Protein AF-A0A9X3K3A0-F1 (afdb_monomer)

Foldseek 3Di:
DVVVLVVVLVVQVVCLVVVLVVVCVVVPPALQSLLVSLLVLLVSCVSVVHDADDDDDPCNLVDDDDDDDDDCDDPCCSNHVSNVDDGRD

Secondary structure (DSSP, 8-state):
-HHHHHHHHHHHHHHHHHHHHHHHHHSTT-TTHHHHHHHHHHTTTTTTTPPPP----GGGGG--S--------STTHHHHGGGGPPTT-

Mean predicted aligned error: 3.38 Å

Solvent-accessible surface area (backbone atoms only — not comparable to full-atom values): 5464 Å² total; per-residue (Å²): 110,69,68,61,42,50,52,53,52,52,56,49,51,53,52,50,50,55,53,46,53,57,51,40,71,80,44,69,92,50,43,46,50,56,22,51,54,26,40,57,42,20,65,46,23,61,71,76,71,45,83,85,86,84,88,75,65,88,63,60,85,74,58,72,97,79,82,90,84,77,86,89,88,57,84,62,46,57,30,50,60,28,60,68,52,51,84,63,79

Sequence (89 aa):
LFILRLIIVVIYSILLSILGCIYCLFSPRNPKHVATFGHMFARLAPVLGITLEKRIPPEAAHYGNCIYIANHQNNYDMVTVSSMVQPRT

pLDDT: mean 93.36, std 3.74, range [73.12, 97.75]

Structure (mmCIF, N/CA/C/O backbone):
data_AF-A0A9X3K3A0-F1
#
_entry.id   AF-A0A9X3K3A0-F1
#
loop_
_atom_site.group_PDB
_atom_site.id
_atom_site.type_symbol
_atom_site.label_atom_id
_atom_site.label_alt_id
_atom_site.label_comp_id
_atom_site.label_asym_id
_atom_site.label_entity_id
_atom_site.label_seq_id
_atom_site.pdbx_PDB_ins_code
_atom_site.Cartn_x
_atom_site.Cartn_y
_atom_site.Cartn_z
_atom_site.occupancy
_atom_site.B_iso_or_equiv
_atom_site.auth_seq_id
_atom_site.auth_comp_id
_atom_site.auth_asym_id
_atom_site.auth_atom_id
_atom_site.pdbx_PDB_model_num
ATOM 1 N N . LEU A 1 1 ? -9.305 3.864 22.654 1.00 86.06 1 LEU A N 1
ATOM 2 C CA . LEU A 1 1 ? -8.844 2.990 21.544 1.00 86.06 1 LEU A CA 1
ATOM 3 C C . LEU A 1 1 ? -8.632 3.751 20.231 1.00 86.06 1 LEU A C 1
ATOM 5 O O . LEU A 1 1 ? -7.559 3.628 19.658 1.00 86.06 1 LEU A O 1
ATOM 9 N N . PHE A 1 2 ? -9.600 4.557 19.773 1.00 90.38 2 PHE A N 1
ATOM 10 C CA . PHE A 1 2 ? -9.477 5.345 18.534 1.00 90.38 2 PHE A CA 1
ATOM 11 C C . PHE A 1 2 ? -8.231 6.249 18.494 1.00 90.38 2 PHE A C 1
ATOM 13 O O . PHE A 1 2 ? -7.431 6.141 17.572 1.00 90.38 2 PHE A O 1
ATOM 20 N N . ILE A 1 3 ? -8.017 7.062 19.535 1.00 93.56 3 ILE A N 1
ATOM 21 C CA . ILE A 1 3 ? -6.869 7.984 19.627 1.00 93.56 3 ILE A CA 1
ATOM 22 C C . ILE A 1 3 ? -5.533 7.233 19.516 1.00 93.56 3 ILE A C 1
ATOM 24 O O . ILE A 1 3 ? -4.634 7.673 18.811 1.00 93.56 3 ILE A O 1
ATOM 28 N N . LEU A 1 4 ? -5.419 6.062 20.149 1.00 95.06 4 LEU A N 1
ATOM 29 C CA . LEU A 1 4 ? -4.213 5.237 20.070 1.00 95.06 4 LEU A CA 1
ATOM 30 C C . LEU A 1 4 ? -3.946 4.759 18.634 1.00 95.06 4 LEU A C 1
ATOM 32 O O . LEU A 1 4 ? -2.825 4.880 18.151 1.00 95.06 4 LEU A O 1
ATOM 36 N N . ARG A 1 5 ? -4.975 4.254 17.936 1.00 94.06 5 ARG A N 1
ATOM 37 C CA . ARG A 1 5 ? -4.859 3.840 16.526 1.00 94.06 5 ARG A CA 1
ATOM 38 C C . ARG A 1 5 ? -4.442 5.008 15.637 1.00 94.06 5 ARG A C 1
ATOM 40 O O . ARG A 1 5 ? -3.564 4.839 14.799 1.00 94.06 5 ARG A O 1
ATOM 47 N N . LEU A 1 6 ? -5.028 6.185 15.857 1.00 93.69 6 LEU A N 1
ATOM 48 C CA . LEU A 1 6 ? -4.680 7.403 15.129 1.00 93.69 6 LEU A CA 1
ATOM 49 C C . LEU A 1 6 ? -3.204 7.773 15.327 1.00 93.69 6 LEU A C 1
ATOM 51 O O . LEU A 1 6 ? -2.502 7.988 14.345 1.00 93.69 6 LEU A O 1
ATOM 55 N N . ILE A 1 7 ? -2.719 7.784 16.572 1.00 96.38 7 ILE A N 1
ATOM 56 C CA . ILE A 1 7 ? -1.310 8.070 16.885 1.00 96.38 7 ILE A CA 1
ATOM 57 C C . ILE A 1 7 ? -0.381 7.081 16.167 1.00 96.38 7 ILE A C 1
ATOM 59 O O . ILE A 1 7 ? 0.582 7.505 15.530 1.00 96.38 7 ILE A O 1
ATOM 63 N N . ILE A 1 8 ? -0.692 5.780 16.211 1.00 95.75 8 ILE A N 1
ATOM 64 C CA . ILE A 1 8 ? 0.094 4.741 15.528 1.00 95.75 8 ILE A CA 1
ATOM 65 C C . ILE A 1 8 ? 0.148 5.003 14.019 1.00 95.75 8 ILE A C 1
ATOM 67 O O . ILE A 1 8 ? 1.232 5.004 13.439 1.00 95.75 8 ILE A O 1
ATOM 71 N N . VAL A 1 9 ? -1.002 5.255 13.387 1.00 95.50 9 VAL A N 1
ATOM 72 C CA . VAL A 1 9 ? -1.096 5.510 11.941 1.00 95.50 9 VAL A CA 1
ATOM 73 C C . VAL A 1 9 ? -0.302 6.754 11.546 1.00 95.50 9 VAL A C 1
ATOM 75 O O . VAL A 1 9 ? 0.444 6.709 10.569 1.00 95.50 9 VAL A O 1
ATOM 78 N N . VAL A 1 10 ? -0.417 7.847 12.303 1.00 96.06 10 VAL A N 1
ATOM 79 C CA . VAL A 1 10 ? 0.285 9.104 12.010 1.00 96.06 10 VAL A CA 1
ATOM 80 C C . VAL A 1 10 ? 1.797 8.925 12.124 1.00 96.06 10 VAL A C 1
ATOM 82 O O . VAL A 1 10 ? 2.515 9.231 11.172 1.00 96.06 10 VAL A O 1
ATOM 85 N N . ILE A 1 11 ? 2.285 8.377 13.242 1.00 97.50 11 ILE A N 1
ATOM 86 C CA . ILE A 1 11 ? 3.723 8.150 13.450 1.00 97.50 11 ILE A CA 1
ATOM 87 C C . ILE A 1 11 ? 4.273 7.220 12.366 1.00 97.50 11 ILE A C 1
ATOM 89 O O . ILE A 1 11 ? 5.296 7.526 11.755 1.00 97.50 11 ILE A O 1
ATOM 93 N N . TYR A 1 12 ? 3.574 6.119 12.079 1.00 97.00 12 TYR A N 1
ATOM 94 C CA . TYR A 1 12 ? 3.982 5.181 11.037 1.00 97.00 12 TYR A CA 1
ATOM 95 C C . TYR A 1 12 ? 4.071 5.856 9.665 1.00 97.00 12 TYR A C 1
ATOM 97 O O . TYR A 1 12 ? 5.058 5.675 8.958 1.00 97.00 12 TYR A O 1
ATOM 105 N N . SER A 1 13 ? 3.072 6.664 9.300 1.00 95.62 13 SER A N 1
ATOM 106 C CA . SER A 1 13 ? 3.015 7.342 7.998 1.00 95.62 13 SER A CA 1
ATOM 107 C C . SER A 1 13 ? 4.148 8.355 7.826 1.00 95.62 13 SER A C 1
ATOM 109 O O . SER A 1 13 ? 4.755 8.424 6.757 1.00 95.62 13 SER A O 1
ATOM 111 N N . ILE A 1 14 ? 4.474 9.110 8.881 1.00 97.38 14 ILE A N 1
ATOM 112 C CA . ILE A 1 14 ? 5.597 10.058 8.876 1.00 97.38 14 ILE A CA 1
ATOM 113 C C . ILE A 1 14 ? 6.921 9.309 8.711 1.00 97.38 14 ILE A C 1
ATOM 115 O O . ILE A 1 14 ? 7.710 9.645 7.828 1.00 97.38 14 ILE A O 1
ATOM 119 N N . LEU A 1 15 ? 7.149 8.267 9.517 1.00 97.75 15 LEU A N 1
ATOM 120 C CA . LEU A 1 15 ? 8.371 7.466 9.436 1.00 97.75 15 LEU A CA 1
ATOM 121 C C . LEU A 1 15 ? 8.521 6.818 8.059 1.00 97.75 15 LEU A C 1
ATOM 123 O O . LEU A 1 15 ? 9.591 6.897 7.461 1.00 97.75 15 LEU A O 1
ATOM 127 N N . LEU A 1 16 ? 7.445 6.234 7.529 1.00 96.75 16 LEU A N 1
ATOM 128 C CA . LEU A 1 16 ? 7.433 5.628 6.203 1.00 96.75 16 LEU A CA 1
ATOM 129 C C . LEU A 1 16 ? 7.756 6.649 5.110 1.00 96.75 16 LEU A C 1
ATOM 131 O O . LEU A 1 16 ? 8.515 6.336 4.199 1.00 96.75 16 LEU A O 1
ATOM 135 N N . SER A 1 17 ? 7.226 7.868 5.213 1.00 95.75 17 SER A N 1
ATOM 136 C CA . SER A 1 17 ? 7.472 8.924 4.228 1.00 95.75 17 SER A CA 1
ATOM 137 C C . SER A 1 17 ? 8.929 9.387 4.253 1.00 95.75 17 SER A C 1
ATOM 139 O O . SER A 1 17 ? 9.570 9.455 3.209 1.00 95.75 17 SER A O 1
ATOM 141 N N . ILE A 1 18 ? 9.488 9.648 5.440 1.00 97.75 18 ILE A N 1
ATOM 142 C CA . ILE A 1 18 ? 10.881 10.097 5.586 1.00 97.75 18 ILE A CA 1
ATOM 143 C C . ILE A 1 18 ? 11.848 8.997 5.134 1.00 97.75 18 ILE A C 1
ATOM 145 O O . ILE A 1 18 ? 12.711 9.236 4.288 1.00 97.75 18 ILE A O 1
ATOM 149 N N . LEU A 1 19 ? 11.687 7.778 5.656 1.00 96.75 19 LEU A N 1
ATOM 150 C CA . LEU A 1 19 ? 12.546 6.645 5.310 1.00 96.75 19 LEU A CA 1
ATOM 151 C C . LEU A 1 19 ? 12.379 6.235 3.846 1.00 96.75 19 LEU A C 1
ATOM 153 O O . LEU A 1 19 ? 13.360 5.886 3.196 1.00 96.75 19 LEU A O 1
ATOM 157 N N . GLY A 1 20 ? 11.159 6.309 3.312 1.00 95.31 20 GLY A N 1
ATOM 158 C CA . GLY A 1 20 ? 10.865 6.036 1.911 1.00 95.31 20 GLY A CA 1
ATOM 159 C C . GLY A 1 20 ? 11.538 7.035 0.977 1.00 95.31 20 GLY A C 1
ATOM 160 O O . GLY A 1 20 ? 12.189 6.620 0.022 1.00 95.31 20 GLY A O 1
ATOM 161 N N . CYS A 1 2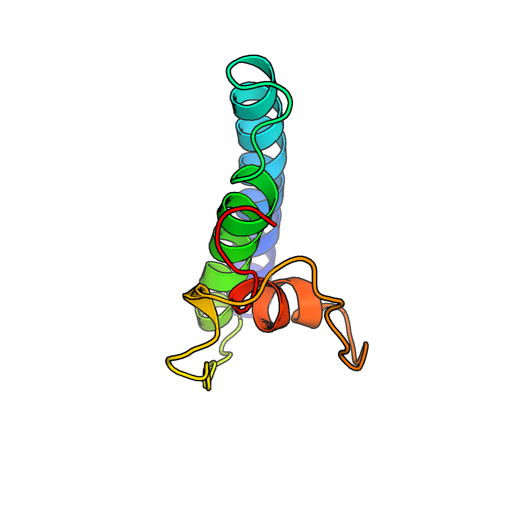1 ? 11.482 8.333 1.290 1.00 95.50 21 CYS A N 1
ATOM 162 C CA . CYS A 1 21 ? 12.229 9.355 0.557 1.00 95.50 21 CYS A CA 1
ATOM 163 C C . CYS A 1 21 ? 13.733 9.065 0.573 1.00 95.50 21 CYS A C 1
ATOM 165 O O . CYS A 1 21 ? 14.353 9.042 -0.488 1.00 95.50 21 CYS A O 1
ATOM 167 N N . ILE A 1 22 ? 14.306 8.773 1.746 1.00 96.06 22 ILE A N 1
ATOM 168 C CA . ILE A 1 22 ? 15.725 8.412 1.875 1.00 96.06 22 ILE A CA 1
ATOM 169 C C . ILE A 1 22 ? 16.050 7.178 1.021 1.00 96.06 22 ILE A C 1
ATOM 171 O O . ILE A 1 22 ? 17.007 7.194 0.254 1.00 96.06 22 ILE A O 1
ATOM 175 N N . TYR A 1 23 ? 15.234 6.125 1.090 1.00 94.69 23 TYR A N 1
ATOM 176 C CA . TYR A 1 23 ? 15.413 4.907 0.297 1.00 94.69 23 TYR A CA 1
ATOM 177 C C . TYR A 1 23 ? 15.363 5.177 -1.216 1.00 94.69 23 TYR A C 1
ATOM 179 O O . TYR A 1 23 ? 16.201 4.677 -1.969 1.00 94.69 23 TYR A O 1
ATOM 187 N N . CYS A 1 24 ? 14.425 6.012 -1.666 1.00 94.62 24 CYS A N 1
ATOM 188 C CA . CYS A 1 24 ? 14.299 6.409 -3.066 1.00 94.62 24 CYS A CA 1
ATOM 189 C C . CYS A 1 24 ? 15.533 7.156 -3.587 1.00 94.62 24 CYS A C 1
ATOM 191 O O . CYS A 1 24 ? 15.849 7.021 -4.769 1.00 94.62 24 CYS A O 1
ATOM 193 N N . LEU A 1 25 ? 16.251 7.895 -2.732 1.00 95.56 25 LEU A N 1
ATOM 194 C CA . LEU A 1 25 ? 17.500 8.562 -3.119 1.00 95.56 25 LEU A CA 1
ATOM 195 C C . LEU A 1 25 ? 18.604 7.557 -3.479 1.00 95.56 25 LEU A C 1
ATOM 197 O O . LEU A 1 25 ? 19.380 7.814 -4.395 1.00 95.56 25 LEU A O 1
ATOM 201 N N . PHE A 1 26 ? 18.642 6.395 -2.822 1.00 96.19 26 PHE A N 1
ATOM 202 C CA . PHE A 1 26 ? 19.608 5.329 -3.121 1.00 96.19 26 PHE A CA 1
ATOM 203 C C . PHE A 1 26 ? 19.175 4.407 -4.272 1.00 96.19 26 PHE A C 1
ATOM 205 O O . PHE A 1 26 ? 19.989 3.653 -4.800 1.00 96.19 26 PHE A O 1
ATOM 212 N N . SER A 1 27 ? 17.904 4.449 -4.682 1.00 93.56 27 SER A N 1
ATOM 213 C CA . SER A 1 27 ? 17.369 3.652 -5.793 1.00 93.56 27 SER A CA 1
ATOM 214 C C . SER A 1 27 ? 16.467 4.513 -6.687 1.00 93.56 27 SER A C 1
ATOM 216 O O . SER A 1 27 ? 15.247 4.320 -6.720 1.00 93.56 27 SER A O 1
ATOM 218 N N . PRO A 1 28 ? 17.028 5.506 -7.398 1.00 92.81 28 PRO A N 1
ATOM 219 C CA . PRO A 1 28 ? 16.229 6.445 -8.173 1.00 92.81 28 PRO A CA 1
ATOM 220 C C . PRO A 1 28 ? 15.487 5.736 -9.314 1.00 92.81 28 PRO A C 1
ATOM 222 O O . PRO A 1 28 ? 16.032 4.855 -9.977 1.00 92.81 28 PRO A O 1
ATOM 225 N N . ARG A 1 29 ? 14.241 6.161 -9.569 1.00 89.81 29 ARG A N 1
ATOM 226 C CA . ARG A 1 29 ? 13.376 5.670 -10.666 1.00 89.81 29 ARG A CA 1
ATOM 227 C C . ARG A 1 29 ? 13.122 4.156 -10.671 1.00 89.81 29 ARG A C 1
ATOM 229 O O . ARG A 1 29 ? 12.870 3.573 -11.723 1.00 89.81 29 ARG A O 1
ATOM 236 N N . ASN A 1 30 ? 13.160 3.504 -9.513 1.00 92.62 30 ASN A N 1
ATOM 237 C CA . ASN A 1 30 ? 12.811 2.092 -9.428 1.00 92.62 30 ASN A CA 1
ATOM 238 C C . ASN A 1 30 ? 11.280 1.912 -9.515 1.00 92.62 30 ASN A C 1
ATOM 240 O O . ASN A 1 30 ? 10.568 2.384 -8.625 1.00 92.62 30 ASN A O 1
ATOM 244 N N . PRO A 1 31 ? 10.753 1.188 -10.521 1.00 89.94 31 PRO A N 1
ATOM 245 C CA . PRO A 1 31 ? 9.310 0.991 -10.697 1.00 89.94 31 PRO A CA 1
ATOM 246 C C . PRO A 1 31 ? 8.690 0.114 -9.597 1.00 89.94 31 PRO A C 1
ATOM 248 O O . PRO A 1 31 ? 7.496 -0.133 -9.569 1.00 89.94 31 PRO A O 1
ATOM 251 N N . LYS A 1 32 ? 9.486 -0.428 -8.672 1.00 91.81 32 LYS A N 1
ATOM 252 C CA . LYS A 1 32 ? 8.956 -1.190 -7.535 1.00 91.81 32 LYS A CA 1
ATOM 253 C C . LYS A 1 32 ? 8.465 -0.294 -6.397 1.00 91.81 32 LYS A C 1
ATOM 255 O O . LYS A 1 32 ? 7.764 -0.797 -5.520 1.00 91.81 32 LYS A O 1
ATOM 260 N N . HIS A 1 33 ? 8.832 0.989 -6.379 1.00 94.12 33 HIS A N 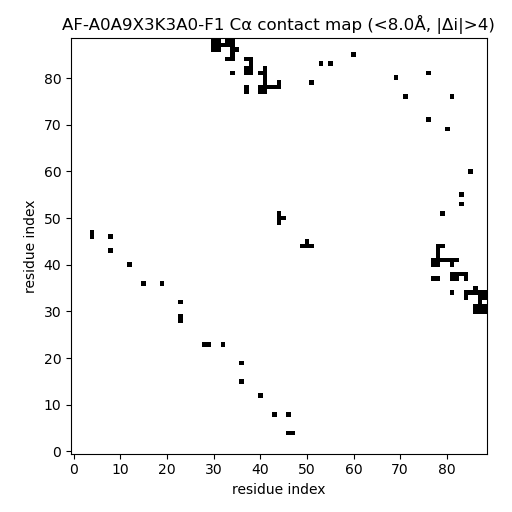1
ATOM 261 C CA . HIS A 1 33 ? 8.579 1.879 -5.242 1.00 94.12 33 HIS A CA 1
ATOM 262 C C . HIS A 1 33 ? 7.094 2.054 -4.951 1.00 94.12 33 HIS A C 1
ATOM 264 O O . HIS A 1 33 ? 6.693 1.901 -3.800 1.00 94.12 33 HIS A O 1
ATOM 270 N N . VAL A 1 34 ? 6.267 2.285 -5.975 1.00 93.50 34 VAL A N 1
ATOM 271 C CA . VAL A 1 34 ? 4.821 2.498 -5.798 1.00 93.50 34 VAL A CA 1
ATOM 272 C C . VAL A 1 34 ? 4.175 1.279 -5.140 1.00 93.50 34 VAL A C 1
ATOM 274 O O . VAL A 1 34 ? 3.528 1.410 -4.102 1.00 93.50 34 VAL A O 1
ATOM 277 N N . ALA A 1 35 ? 4.430 0.081 -5.675 1.00 94.50 35 ALA A N 1
ATOM 278 C CA . ALA A 1 35 ? 3.943 -1.169 -5.093 1.00 94.50 35 ALA A CA 1
ATOM 279 C C . ALA A 1 35 ? 4.485 -1.398 -3.672 1.00 94.50 35 ALA A C 1
ATOM 281 O O . ALA A 1 35 ? 3.759 -1.830 -2.781 1.00 94.50 35 ALA A O 1
ATOM 282 N N . THR A 1 36 ? 5.760 -1.084 -3.435 1.00 95.12 36 THR A N 1
ATOM 283 C CA . THR A 1 36 ? 6.409 -1.295 -2.134 1.00 95.12 36 THR A CA 1
ATOM 284 C C . THR A 1 36 ? 5.774 -0.428 -1.053 1.00 95.12 36 THR A C 1
ATOM 286 O O . THR A 1 36 ? 5.284 -0.953 -0.053 1.00 95.12 36 THR A O 1
ATOM 289 N N . PHE A 1 37 ? 5.728 0.889 -1.258 1.00 95.69 37 PHE A N 1
ATOM 290 C CA . PHE A 1 37 ? 5.176 1.812 -0.270 1.00 95.69 37 PHE A CA 1
ATOM 291 C C . PHE A 1 37 ? 3.656 1.689 -0.161 1.00 95.69 37 PHE A C 1
ATOM 293 O O . PHE A 1 37 ? 3.132 1.718 0.951 1.00 95.69 37 PHE A O 1
ATOM 300 N N . GLY A 1 38 ? 2.955 1.453 -1.275 1.00 95.44 38 GLY A N 1
ATOM 301 C CA . GLY A 1 38 ? 1.520 1.173 -1.276 1.00 95.44 38 GLY A CA 1
ATOM 302 C C . GLY A 1 38 ? 1.172 -0.033 -0.402 1.00 95.44 38 GLY A C 1
ATOM 303 O O . GLY A 1 38 ? 0.345 0.071 0.501 1.00 95.44 38 GLY A O 1
ATOM 304 N N . HIS A 1 39 ? 1.887 -1.151 -0.561 1.00 95.94 39 HIS A N 1
ATOM 305 C CA . HIS A 1 39 ? 1.699 -2.324 0.294 1.00 95.94 39 HIS A CA 1
ATOM 306 C C . HIS A 1 39 ? 2.065 -2.071 1.761 1.00 95.94 39 HIS A C 1
ATOM 308 O O . HIS A 1 39 ? 1.451 -2.663 2.649 1.00 95.94 39 HIS A O 1
ATOM 314 N N . MET A 1 40 ? 3.042 -1.207 2.046 1.00 96.44 40 MET A N 1
ATOM 315 C CA . MET A 1 40 ? 3.367 -0.817 3.421 1.00 96.44 40 MET A CA 1
ATOM 316 C C . MET A 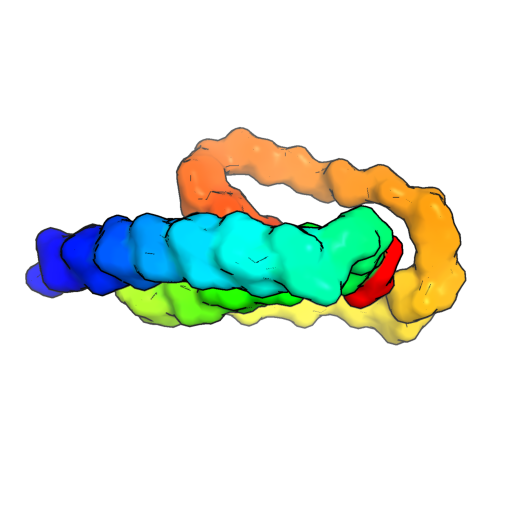1 40 ? 2.236 -0.005 4.062 1.00 96.44 40 MET A C 1
ATOM 318 O O . MET A 1 40 ? 1.858 -0.305 5.192 1.00 96.44 40 MET A O 1
ATOM 322 N N . PHE A 1 41 ? 1.622 0.932 3.335 1.00 96.06 41 PHE A N 1
ATOM 323 C CA . PHE A 1 41 ? 0.413 1.622 3.797 1.00 96.06 41 PHE A CA 1
ATOM 324 C C . PHE A 1 41 ? -0.769 0.664 3.977 1.00 96.06 41 PHE A C 1
ATOM 326 O O . PHE A 1 41 ? -1.461 0.731 4.992 1.00 96.06 41 PHE A O 1
ATOM 333 N N . ALA A 1 42 ? -0.965 -0.289 3.063 1.00 96.06 42 ALA A N 1
ATOM 334 C CA . ALA A 1 42 ? -2.030 -1.285 3.172 1.00 96.06 42 ALA A CA 1
ATOM 335 C C . ALA A 1 42 ? -1.948 -2.148 4.445 1.00 96.06 42 ALA A C 1
ATOM 337 O O . ALA A 1 42 ? -2.968 -2.591 4.974 1.00 96.06 42 ALA A O 1
ATOM 338 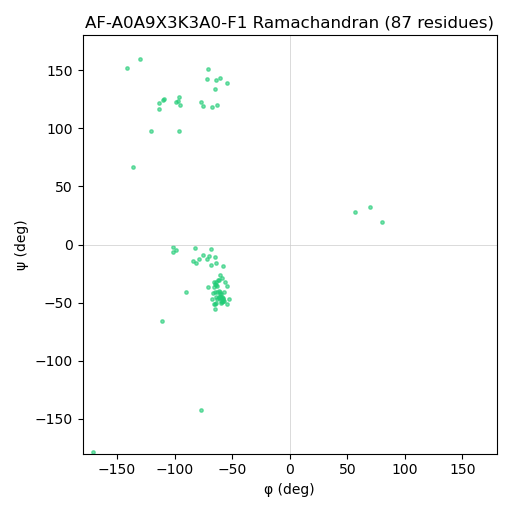N N . ARG A 1 43 ? -0.743 -2.361 4.993 1.00 95.12 43 ARG A N 1
ATOM 339 C CA . ARG A 1 43 ? -0.553 -3.091 6.262 1.00 95.12 43 ARG A CA 1
ATOM 340 C C . ARG A 1 43 ? -1.154 -2.374 7.475 1.00 95.12 43 ARG A C 1
ATOM 342 O O . ARG A 1 43 ? -1.265 -2.994 8.528 1.00 95.12 43 ARG A O 1
ATOM 349 N N . LEU A 1 44 ? -1.573 -1.114 7.345 1.00 96.31 44 LEU A N 1
ATOM 350 C CA . LEU A 1 44 ? -2.317 -0.400 8.384 1.00 96.31 44 LEU A CA 1
ATOM 351 C C . LEU A 1 44 ? -3.808 -0.768 8.428 1.00 96.31 44 LEU A C 1
ATOM 353 O O . LEU A 1 44 ? -4.466 -0.447 9.417 1.00 96.31 44 LEU A O 1
ATOM 357 N N . ALA A 1 45 ? -4.353 -1.458 7.417 1.00 96.00 45 ALA A N 1
ATOM 358 C CA . ALA A 1 45 ? -5.769 -1.833 7.392 1.00 96.00 45 ALA A CA 1
ATOM 359 C C . ALA A 1 45 ? -6.225 -2.584 8.666 1.00 96.00 45 ALA A C 1
ATOM 361 O O . ALA A 1 45 ? -7.202 -2.144 9.280 1.00 96.00 45 ALA A O 1
ATOM 362 N N . PRO A 1 46 ? -5.497 -3.600 9.183 1.00 94.50 46 PRO A N 1
ATOM 363 C CA . PRO A 1 46 ? -5.883 -4.279 10.422 1.00 94.50 46 PRO A CA 1
ATOM 364 C C . PRO A 1 46 ? -5.813 -3.374 11.660 1.00 94.50 46 PRO A C 1
ATOM 366 O O . PRO A 1 46 ? -6.635 -3.509 12.565 1.00 94.50 46 PRO A O 1
ATOM 369 N N . VAL A 1 47 ? -4.881 -2.409 11.699 1.00 94.75 47 VAL A N 1
ATOM 370 C CA . VAL A 1 47 ? -4.779 -1.422 12.796 1.00 94.75 47 VAL A CA 1
ATOM 371 C C . VAL A 1 47 ? -6.039 -0.562 12.853 1.00 94.75 47 VAL A C 1
ATOM 373 O O . VAL A 1 47 ? -6.520 -0.228 13.935 1.00 94.75 47 VAL A O 1
ATOM 376 N N . LEU A 1 48 ? -6.612 -0.257 11.691 1.00 93.69 48 LEU A N 1
ATOM 377 C CA . LEU A 1 48 ? -7.868 0.471 11.547 1.00 93.69 48 LEU A CA 1
ATOM 378 C C . LEU A 1 48 ? -9.108 -0.427 11.709 1.00 93.69 48 LEU A C 1
ATOM 380 O O . LEU A 1 48 ? -10.222 0.084 11.767 1.00 93.69 48 LEU A O 1
ATOM 384 N N . GLY A 1 49 ? -8.930 -1.740 11.887 1.00 93.81 49 GLY A N 1
ATOM 385 C CA . GLY A 1 49 ? -10.018 -2.713 12.023 1.00 93.81 49 GLY A CA 1
ATOM 386 C C . GLY A 1 49 ? -10.642 -3.138 10.692 1.00 93.81 49 GLY A C 1
ATOM 387 O O . GLY A 1 49 ? -11.763 -3.637 10.684 1.00 93.81 49 GLY A O 1
ATOM 388 N N . ILE A 1 50 ? -9.940 -2.931 9.578 1.00 94.69 50 ILE A N 1
ATOM 389 C CA . ILE A 1 50 ? -10.390 -3.282 8.231 1.00 94.69 50 ILE A CA 1
ATOM 390 C C . ILE A 1 50 ? -9.811 -4.647 7.853 1.00 94.69 50 ILE A C 1
ATOM 392 O O . ILE A 1 50 ? -8.597 -4.854 7.900 1.00 94.69 50 ILE A O 1
ATOM 396 N N . THR A 1 51 ? -10.684 -5.563 7.436 1.00 95.12 51 THR A N 1
ATOM 397 C CA . THR A 1 51 ? -10.287 -6.828 6.805 1.00 95.12 51 THR A CA 1
ATOM 398 C C . THR A 1 51 ? -10.410 -6.670 5.298 1.00 95.12 51 THR A C 1
ATOM 400 O O . THR A 1 51 ? -11.479 -6.326 4.800 1.00 95.12 51 THR A O 1
ATOM 403 N N . LEU A 1 52 ? -9.311 -6.888 4.578 1.00 94.56 52 LEU A N 1
ATOM 404 C CA . LEU A 1 52 ? -9.272 -6.762 3.125 1.00 94.56 52 LEU A CA 1
ATOM 405 C C . LEU A 1 52 ? -9.434 -8.124 2.469 1.00 94.56 52 LEU A C 1
ATOM 407 O O . LEU A 1 52 ? -8.622 -9.023 2.685 1.00 94.56 52 LEU A O 1
ATOM 411 N N . GLU A 1 53 ? -10.436 -8.239 1.610 1.00 95.12 53 GLU A N 1
ATOM 412 C CA . GLU A 1 53 ? -10.558 -9.357 0.692 1.00 95.12 53 GLU A CA 1
ATOM 413 C C . GLU A 1 53 ? -9.944 -8.967 -0.654 1.00 95.12 53 GLU A C 1
ATOM 415 O O . GLU A 1 53 ? -10.366 -8.002 -1.290 1.00 95.12 53 GLU A O 1
ATOM 420 N N . LYS A 1 54 ? -8.922 -9.710 -1.085 1.00 93.62 54 LYS A N 1
ATOM 421 C CA . LYS A 1 54 ? -8.229 -9.443 -2.347 1.00 93.62 54 LYS A CA 1
ATOM 422 C C . LYS A 1 54 ? -8.559 -10.518 -3.365 1.00 93.62 54 LYS A C 1
ATOM 424 O O . LYS A 1 54 ? -8.336 -11.698 -3.114 1.00 93.62 54 LYS A O 1
ATOM 429 N N . ARG A 1 55 ? -9.039 -10.091 -4.529 1.00 94.12 55 ARG A N 1
ATOM 430 C CA . ARG A 1 55 ? -9.356 -10.955 -5.667 1.00 94.12 55 ARG A CA 1
ATOM 431 C C . ARG A 1 55 ? -8.515 -10.502 -6.848 1.00 94.12 55 ARG A C 1
ATOM 433 O O . ARG A 1 55 ? -8.839 -9.512 -7.493 1.00 94.12 55 ARG A O 1
ATOM 440 N N . ILE A 1 56 ? -7.402 -11.194 -7.067 1.00 91.19 56 ILE A N 1
ATOM 441 C CA . ILE A 1 56 ? -6.455 -10.890 -8.140 1.00 91.19 56 ILE A CA 1
ATOM 442 C C . ILE A 1 56 ? -6.497 -12.064 -9.124 1.00 91.19 56 ILE A C 1
ATOM 444 O O . ILE A 1 56 ? -6.264 -13.196 -8.693 1.00 91.19 56 ILE A O 1
ATOM 448 N N . PRO A 1 57 ? -6.813 -11.829 -10.409 1.00 91.50 57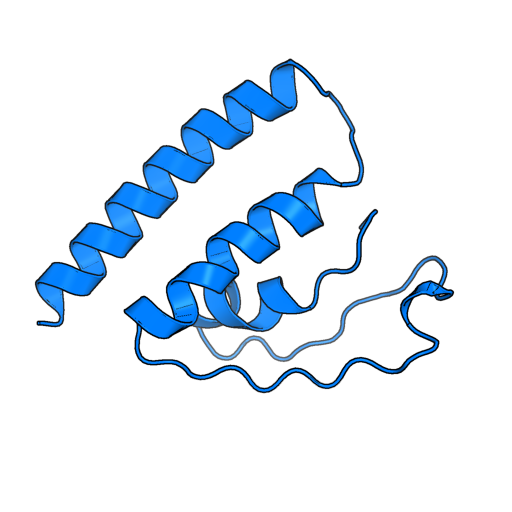 PRO A N 1
ATOM 449 C CA . PRO A 1 57 ? -6.779 -12.879 -11.419 1.00 91.50 57 PRO A CA 1
ATOM 450 C C . PRO A 1 57 ? -5.368 -13.479 -11.570 1.00 91.50 57 PRO A C 1
ATOM 452 O O . PRO A 1 57 ? -4.394 -12.723 -11.492 1.00 91.50 57 PRO A O 1
ATOM 455 N N . PRO A 1 58 ? -5.218 -14.798 -11.803 1.00 89.75 58 PRO A N 1
ATOM 456 C CA . PRO A 1 58 ? -3.908 -15.439 -11.982 1.00 89.75 58 PRO A CA 1
ATOM 457 C C . PRO A 1 58 ? -3.050 -14.795 -13.080 1.00 89.75 58 PRO A C 1
ATOM 459 O O . PRO A 1 58 ? -1.834 -14.676 -12.948 1.00 89.75 58 PRO A O 1
ATOM 462 N N . GLU A 1 59 ? -3.691 -14.337 -14.150 1.00 90.75 59 GLU A N 1
ATOM 463 C CA . GLU A 1 59 ? -3.073 -13.698 -15.307 1.00 90.75 59 GLU A CA 1
ATOM 464 C C . GLU A 1 59 ? -2.623 -12.250 -15.060 1.00 90.75 59 GLU A C 1
ATOM 466 O O . GLU A 1 59 ? -1.898 -11.694 -15.885 1.00 90.75 59 GLU A O 1
ATOM 471 N N . ALA A 1 60 ? -2.985 -11.639 -13.923 1.00 88.31 60 ALA A N 1
ATOM 472 C CA . ALA A 1 60 ? -2.684 -10.235 -13.640 1.00 88.31 60 ALA A CA 1
ATOM 473 C C . ALA A 1 60 ? -1.177 -9.923 -13.627 1.00 88.31 60 ALA A C 1
ATOM 475 O O . ALA A 1 60 ? -0.774 -8.806 -13.942 1.00 88.31 60 ALA A O 1
ATOM 476 N N . ALA A 1 61 ? -0.335 -10.917 -13.329 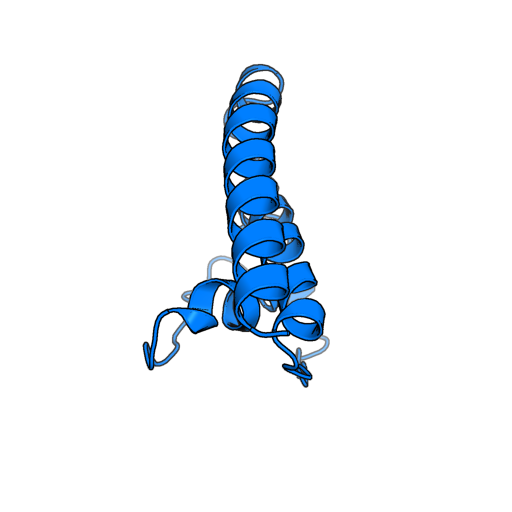1.00 85.81 61 ALA A N 1
ATOM 477 C CA . ALA A 1 61 ? 1.122 -10.791 -13.388 1.00 85.81 61 ALA A CA 1
ATOM 478 C C . ALA A 1 61 ? 1.673 -10.625 -14.821 1.00 85.81 61 ALA A C 1
ATOM 480 O O . ALA A 1 61 ? 2.818 -10.206 -14.992 1.00 85.81 61 ALA A O 1
ATOM 481 N N . HIS A 1 62 ? 0.880 -10.968 -15.839 1.00 88.44 62 HIS A N 1
ATOM 482 C CA . HIS A 1 62 ? 1.241 -10.880 -17.257 1.00 88.44 62 HIS A CA 1
ATOM 483 C C . HIS A 1 62 ? 0.636 -9.664 -17.955 1.00 88.44 62 HIS A C 1
ATOM 485 O O . HIS A 1 62 ? 0.889 -9.440 -19.139 1.00 88.44 62 HIS A O 1
ATOM 491 N N . TYR A 1 63 ? -0.165 -8.878 -17.240 1.00 88.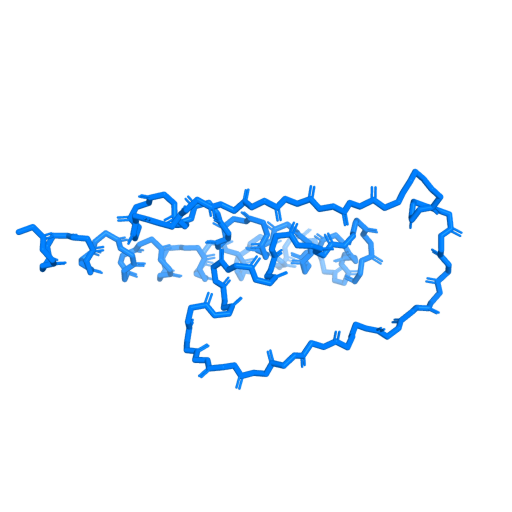38 63 TYR A N 1
ATOM 492 C CA . TYR A 1 63 ? -0.706 -7.646 -17.775 1.00 88.38 63 TYR A CA 1
ATOM 493 C C . TYR A 1 63 ? 0.427 -6.647 -18.045 1.00 88.38 63 TYR A C 1
ATOM 495 O O . TYR A 1 63 ? 1.333 -6.468 -17.232 1.00 88.38 63 TYR A O 1
ATOM 503 N N . GLY A 1 64 ? 0.389 -6.020 -19.224 1.00 86.44 64 GLY A N 1
ATOM 504 C CA . GLY A 1 64 ? 1.298 -4.934 -19.587 1.00 86.44 64 GLY A CA 1
ATOM 505 C C . GLY A 1 64 ? 0.886 -3.616 -18.927 1.00 86.44 64 GLY A C 1
ATOM 506 O O . GLY A 1 64 ? 0.390 -3.583 -17.802 1.00 86.44 64 GLY A O 1
ATOM 507 N N . ASN A 1 65 ? 1.038 -2.506 -19.649 1.00 88.19 65 ASN A N 1
ATOM 508 C CA . ASN A 1 65 ? 0.571 -1.207 -19.166 1.00 88.19 65 ASN A CA 1
ATOM 509 C C . ASN A 1 65 ? -0.953 -1.217 -18.995 1.00 88.19 65 ASN A C 1
ATOM 511 O O . ASN A 1 65 ? -1.689 -1.423 -19.959 1.00 88.19 65 ASN A O 1
ATOM 515 N N . CYS A 1 66 ? -1.409 -0.972 -17.770 1.00 89.44 66 CYS A N 1
ATOM 516 C CA . CYS A 1 66 ? -2.819 -0.996 -17.395 1.00 89.44 66 CYS A CA 1
ATOM 517 C C . CYS A 1 66 ? -3.204 0.274 -16.642 1.00 89.44 66 CYS A C 1
ATOM 519 O O . CYS A 1 66 ? -2.357 0.955 -16.066 1.00 89.44 66 CYS A O 1
ATOM 521 N N . ILE A 1 67 ? -4.503 0.564 -16.619 1.00 91.12 67 ILE A N 1
ATOM 522 C CA . ILE A 1 67 ? -5.076 1.664 -15.844 1.00 91.12 67 ILE A CA 1
ATOM 523 C C . ILE A 1 67 ? -5.882 1.058 -14.699 1.00 91.12 67 ILE A C 1
ATOM 525 O O . ILE A 1 67 ? -6.784 0.253 -14.929 1.00 91.12 67 ILE A O 1
ATOM 529 N N . TYR A 1 68 ? -5.565 1.454 -13.467 1.00 91.75 68 TYR A N 1
ATOM 530 C CA . TYR A 1 68 ? -6.379 1.107 -12.306 1.00 91.75 68 TYR A CA 1
ATOM 531 C C . TYR A 1 68 ? -7.621 1.995 -12.288 1.00 91.75 68 TYR A C 1
ATOM 533 O O . TYR A 1 68 ? -7.513 3.220 -12.257 1.00 91.75 68 TYR A O 1
ATOM 541 N N . ILE A 1 69 ? -8.796 1.372 -12.288 1.00 94.25 69 ILE A N 1
ATOM 542 C CA . ILE A 1 69 ? -10.078 2.063 -12.164 1.00 94.25 69 ILE A CA 1
ATOM 543 C C . ILE A 1 69 ? -10.688 1.644 -10.832 1.00 94.25 69 ILE A C 1
ATOM 545 O O . ILE A 1 69 ? -10.984 0.470 -10.616 1.00 94.25 69 ILE A O 1
ATOM 549 N N . ALA A 1 70 ? -10.857 2.610 -9.935 1.00 94.44 70 ALA A N 1
ATOM 550 C CA . ALA A 1 70 ? -11.478 2.419 -8.633 1.00 94.44 70 ALA A CA 1
ATOM 551 C C . ALA A 1 70 ? -12.341 3.636 -8.291 1.00 94.44 70 ALA A C 1
ATOM 553 O O . ALA A 1 70 ? -12.073 4.751 -8.741 1.00 94.44 70 ALA A O 1
ATOM 554 N N . ASN A 1 71 ? -13.377 3.418 -7.486 1.00 95.94 71 ASN A N 1
ATOM 555 C CA . ASN A 1 71 ? -14.116 4.510 -6.862 1.00 9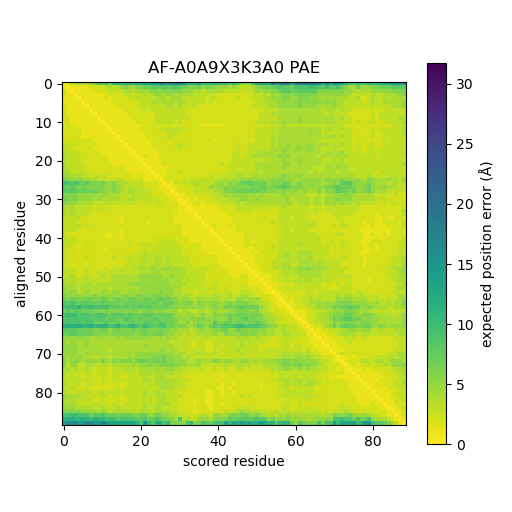5.94 71 ASN A CA 1
ATOM 556 C C . ASN A 1 71 ? -13.246 5.139 -5.753 1.00 95.94 71 ASN A C 1
ATOM 558 O O . ASN A 1 71 ? -12.549 4.404 -5.054 1.00 95.94 71 ASN A O 1
ATOM 562 N N . HIS A 1 72 ? -13.298 6.466 -5.593 1.00 95.75 72 HIS A N 1
ATOM 563 C CA . HIS A 1 72 ? -12.740 7.154 -4.432 1.00 95.75 72 HIS A CA 1
ATOM 564 C C . HIS A 1 72 ? -13.845 7.407 -3.398 1.00 95.75 72 HIS A C 1
ATOM 566 O O . HIS A 1 72 ? -14.618 8.359 -3.527 1.00 95.75 72 HIS A O 1
ATOM 572 N N . GLN A 1 73 ? -13.947 6.544 -2.387 1.00 93.44 73 GLN A N 1
ATOM 573 C CA . GLN A 1 73 ? -15.031 6.625 -1.405 1.00 93.44 73 GLN A CA 1
ATOM 574 C C . GLN A 1 73 ? -14.646 7.503 -0.213 1.00 93.44 73 GLN A C 1
ATOM 576 O O . GLN A 1 73 ? -15.485 8.237 0.310 1.00 93.44 73 GLN A O 1
ATOM 581 N N . ASN A 1 74 ? -13.406 7.383 0.269 1.00 94.00 74 ASN A N 1
ATOM 582 C CA . ASN A 1 74 ? -12.899 8.119 1.427 1.00 94.00 74 ASN A CA 1
ATOM 583 C C . ASN A 1 74 ? -11.375 7.938 1.589 1.00 94.00 74 ASN A C 1
ATOM 585 O O . ASN A 1 74 ? -10.708 7.219 0.851 1.00 94.00 74 ASN A O 1
ATOM 589 N N . ASN A 1 75 ? -10.814 8.546 2.636 1.00 91.75 75 ASN A N 1
ATOM 590 C CA . ASN A 1 75 ? -9.380 8.482 2.931 1.00 91.75 75 ASN A CA 1
ATOM 591 C C . ASN A 1 75 ? -8.846 7.071 3.260 1.00 91.75 75 ASN A C 1
ATOM 593 O O . ASN A 1 75 ? -7.632 6.864 3.229 1.00 91.75 75 ASN A O 1
ATOM 597 N N . TYR A 1 76 ? -9.705 6.091 3.566 1.00 93.75 76 TYR A N 1
ATOM 598 C CA . TYR A 1 76 ? -9.277 4.704 3.773 1.00 93.75 76 TYR A CA 1
ATOM 599 C C . TYR A 1 76 ? -8.836 4.025 2.471 1.00 93.75 76 TYR A C 1
ATOM 601 O O . TYR A 1 76 ? -8.200 2.972 2.528 1.00 93.75 76 TYR A O 1
ATOM 609 N N . ASP A 1 77 ? -9.065 4.630 1.305 1.00 94.75 77 ASP A N 1
ATOM 610 C CA . ASP A 1 77 ? -8.565 4.119 0.024 1.00 94.75 77 ASP A CA 1
ATOM 611 C C . ASP A 1 77 ? -7.036 3.947 0.035 1.00 94.75 77 ASP A C 1
ATOM 613 O O . ASP A 1 77 ? -6.502 2.979 -0.506 1.00 94.75 77 ASP A O 1
ATOM 617 N N . MET A 1 78 ? -6.325 4.801 0.780 1.00 93.19 78 MET A N 1
ATOM 618 C CA . MET A 1 78 ? -4.875 4.704 0.969 1.00 93.19 78 MET A 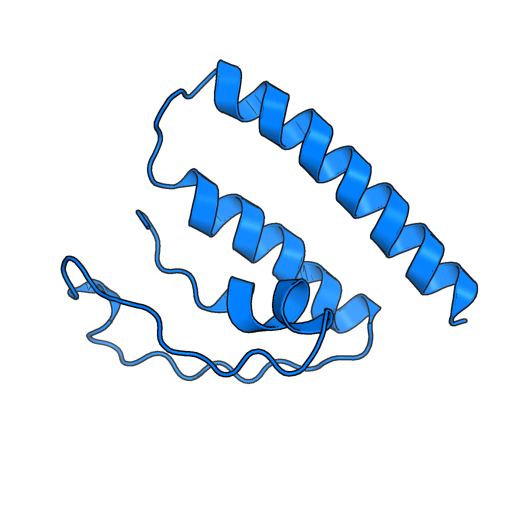CA 1
ATOM 619 C C . MET A 1 78 ? -4.430 3.414 1.672 1.00 93.19 78 MET A C 1
ATOM 621 O O . MET A 1 78 ? -3.330 2.935 1.407 1.00 93.19 78 MET A O 1
ATOM 625 N N . VAL A 1 79 ? -5.245 2.839 2.560 1.00 95.56 79 VAL A N 1
ATOM 626 C CA . VAL A 1 79 ? -4.918 1.589 3.276 1.00 95.56 79 VAL A CA 1
ATOM 627 C C . VAL A 1 79 ? -5.615 0.368 2.678 1.00 95.56 79 VAL A C 1
ATOM 629 O O . VAL A 1 79 ? -5.351 -0.750 3.107 1.00 95.56 79 VAL A O 1
ATOM 632 N N . THR A 1 80 ? -6.508 0.560 1.708 1.00 95.38 80 THR A N 1
ATOM 633 C CA . THR A 1 80 ? -7.280 -0.522 1.090 1.00 95.38 80 THR A CA 1
ATOM 634 C C . THR A 1 80 ? -6.843 -0.756 -0.356 1.00 95.38 80 THR A C 1
ATOM 636 O O . THR A 1 80 ? -6.236 -1.785 -0.656 1.00 95.38 80 THR A O 1
ATOM 639 N N . VAL A 1 81 ? -7.069 0.213 -1.243 1.00 95.50 81 VAL A N 1
ATOM 640 C CA . VAL A 1 81 ? -6.800 0.124 -2.688 1.00 95.50 81 VAL A CA 1
ATOM 641 C C . VAL A 1 81 ? -5.309 -0.044 -2.975 1.00 95.50 81 VAL A C 1
ATOM 643 O O . VAL A 1 81 ? -4.928 -0.808 -3.860 1.00 95.50 81 VAL A O 1
ATOM 646 N N . SER A 1 82 ? -4.446 0.580 -2.172 1.00 94.69 82 SER A N 1
ATOM 647 C CA . SER A 1 82 ? -2.983 0.456 -2.283 1.00 94.69 82 SER A CA 1
ATOM 648 C C . SER A 1 82 ? -2.463 -0.985 -2.167 1.00 94.69 82 SER A C 1
ATOM 650 O O . SER A 1 82 ? -1.356 -1.275 -2.616 1.00 94.69 82 SER A O 1
ATOM 652 N N . SER A 1 83 ? -3.266 -1.905 -1.617 1.00 94.88 83 SER A N 1
ATOM 653 C CA . SER A 1 83 ? -2.956 -3.337 -1.519 1.00 94.88 83 SER A CA 1
ATOM 654 C C . SER A 1 83 ? -3.014 -4.101 -2.850 1.00 94.88 83 SER A C 1
ATOM 656 O O . SER A 1 83 ? -2.586 -5.256 -2.897 1.00 94.88 83 SER A O 1
ATOM 658 N N . MET A 1 84 ? -3.570 -3.480 -3.897 1.00 94.12 84 MET A N 1
ATOM 659 C CA . MET A 1 84 ? -3.795 -4.081 -5.218 1.00 94.12 84 MET A CA 1
ATOM 660 C C . MET A 1 84 ? -2.721 -3.713 -6.250 1.00 94.12 84 MET A C 1
ATOM 662 O O . MET A 1 84 ? -2.752 -4.223 -7.372 1.00 94.12 84 MET A O 1
ATOM 666 N N . VAL A 1 85 ? -1.780 -2.835 -5.891 1.00 92.62 85 VAL A N 1
ATOM 667 C CA . VAL A 1 85 ? -0.751 -2.340 -6.811 1.00 92.62 85 VAL A CA 1
ATOM 668 C C . VAL A 1 85 ? 0.209 -3.470 -7.186 1.00 92.62 85 VAL A C 1
ATOM 670 O O . VAL A 1 85 ? 0.909 -4.034 -6.346 1.00 92.62 85 VAL A O 1
ATOM 673 N N . GLN A 1 86 ? 0.266 -3.797 -8.474 1.00 91.12 86 GLN A N 1
ATOM 674 C CA . GLN A 1 86 ? 1.127 -4.857 -8.984 1.00 91.12 86 GLN A CA 1
ATOM 675 C C . GLN A 1 86 ? 2.613 -4.462 -8.942 1.00 91.12 86 GLN A C 1
ATOM 677 O O . GLN A 1 86 ? 2.954 -3.278 -9.059 1.00 91.12 86 GLN A O 1
ATOM 682 N N . PRO A 1 87 ? 3.536 -5.433 -8.794 1.00 85.69 87 PRO A N 1
ATOM 683 C CA . PRO A 1 87 ? 4.966 -5.166 -8.884 1.00 85.69 87 PRO A CA 1
ATOM 684 C C . PRO A 1 87 ? 5.324 -4.478 -10.206 1.00 85.69 87 PRO A C 1
ATOM 686 O O . PRO A 1 87 ? 4.867 -4.902 -11.260 1.00 85.69 87 PRO A O 1
ATOM 689 N N . ARG A 1 88 ? 6.219 -3.482 -10.153 1.00 82.19 88 ARG A N 1
ATOM 690 C CA . ARG A 1 88 ? 6.651 -2.678 -11.315 1.00 82.19 88 ARG A CA 1
ATOM 691 C C . ARG A 1 88 ? 5.575 -1.729 -11.886 1.00 82.19 88 ARG A C 1
ATOM 693 O O . ARG A 1 88 ? 5.592 -1.490 -13.091 1.00 82.19 88 ARG A O 1
ATOM 700 N N . THR A 1 89 ? 4.692 -1.204 -11.031 1.00 73.12 89 THR A N 1
ATOM 701 C CA . THR A 1 89 ? 3.772 -0.091 -11.351 1.00 73.12 89 THR A CA 1
ATOM 702 C C . THR A 1 89 ? 4.464 1.260 -11.190 1.00 73.12 89 THR A C 1
ATOM 704 O O . THR A 1 89 ? 5.141 1.451 -10.153 1.00 73.12 89 THR A O 1
#

Radius of gyration: 14.44 Å; Cα contacts (8 Å, |Δi|>4): 60; chains: 1; bounding box: 35×26×41 Å